Protein AF-A0A371CMR9-F1 (afdb_monomer)

Nearest PDB structures (foldseek):
  6o9n-assembly1_A  TM=7.367E-01  e=3.564E-02  Thermothelomyces thermophilus

pLDDT: mean 95.11, std 1.98, range [85.0, 98.19]

Radius of gyration: 18.16 Å; Cα contacts (8 Å, |Δi|>4): 134; chains: 1; bounding box: 49×27×51 Å

Solvent-accessible surface area (backbone atoms only — not comparable to full-atom values): 6565 Å² total; per-residue (Å²): 104,47,53,71,65,48,36,60,48,36,58,63,57,70,56,73,89,61,54,86,87,84,63,65,64,33,76,27,59,62,83,68,79,56,64,69,58,21,50,46,40,56,52,39,41,74,74,71,42,53,69,32,53,43,56,70,70,79,54,66,71,60,34,62,73,77,63,41,51,26,32,63,90,76,73,42,79,33,43,72,55,62,35,74,46,73,73,53,73,95,49,98,92,64,86,84,74,80,100,66,80,90,87,128

Structure (mmCIF, N/CA/C/O backbone):
data_AF-A0A371CMR9-F1
#
_entry.id   AF-A0A371CMR9-F1
#
loop_
_atom_site.group_PDB
_atom_site.id
_atom_site.type_symbol
_atom_site.label_atom_id
_atom_site.label_alt_id
_atom_site.label_comp_id
_atom_site.label_asym_id
_atom_site.label_entity_id
_atom_site.label_seq_id
_atom_site.pdbx_PDB_ins_code
_atom_site.Cartn_x
_atom_site.Cartn_y
_atom_site.Cartn_z
_atom_site.occupancy
_atom_site.B_iso_or_equiv
_atom_site.auth_seq_id
_atom_site.auth_comp_id
_atom_site.auth_asym_id
_atom_site.auth_atom_id
_atom_site.pdbx_PDB_model_num
ATOM 1 N N . PRO A 1 1 ? 7.175 2.385 9.269 1.00 85.00 1 PRO A N 1
ATOM 2 C CA . PRO A 1 1 ? 5.774 2.073 9.651 1.00 85.00 1 PRO A CA 1
ATOM 3 C C . PRO A 1 1 ? 5.110 3.367 10.141 1.00 85.00 1 PRO A C 1
ATOM 5 O O . PRO A 1 1 ? 5.861 4.276 10.497 1.00 85.00 1 PRO A O 1
ATOM 8 N N . PRO A 1 2 ? 3.772 3.493 10.136 1.00 93.31 2 PRO A N 1
ATOM 9 C CA . PRO A 1 2 ? 3.110 4.660 10.729 1.00 93.31 2 PRO A CA 1
ATOM 10 C C . PRO A 1 2 ? 3.468 4.800 12.217 1.00 93.31 2 PRO A C 1
ATOM 12 O O . PRO A 1 2 ? 3.737 3.797 12.886 1.00 93.31 2 PRO A O 1
ATOM 15 N N . SER A 1 3 ? 3.459 6.027 12.742 1.00 95.62 3 SER A N 1
ATOM 16 C CA . SER A 1 3 ? 3.607 6.265 14.185 1.00 95.62 3 SER A CA 1
ATOM 17 C C . SER A 1 3 ? 2.425 5.682 14.968 1.00 95.62 3 SER A C 1
ATOM 19 O O . SER A 1 3 ? 1.383 5.368 14.389 1.00 95.62 3 SER A O 1
ATOM 21 N N . SER A 1 4 ? 2.570 5.550 16.288 1.00 96.38 4 SER A N 1
ATOM 22 C CA . SER A 1 4 ? 1.474 5.147 17.181 1.00 96.38 4 SER A CA 1
ATOM 23 C C . SER A 1 4 ? 0.260 6.068 17.062 1.00 96.38 4 SER A C 1
ATOM 25 O O . SER A 1 4 ? -0.866 5.585 17.049 1.00 96.38 4 SER A O 1
ATOM 27 N N . ASP A 1 5 ? 0.486 7.372 16.908 1.00 96.75 5 ASP A N 1
ATOM 28 C CA . ASP A 1 5 ? -0.587 8.369 16.836 1.00 96.75 5 ASP A CA 1
ATOM 29 C C . ASP A 1 5 ? -1.411 8.195 15.558 1.00 96.75 5 ASP A C 1
ATOM 31 O O . ASP A 1 5 ? -2.636 8.210 15.600 1.00 96.75 5 ASP A O 1
ATOM 35 N N . ILE A 1 6 ? -0.750 7.931 14.426 1.00 96.25 6 ILE A N 1
ATOM 36 C CA . ILE A 1 6 ? -1.434 7.643 13.158 1.00 96.25 6 ILE A CA 1
ATOM 37 C C . ILE A 1 6 ? -2.175 6.304 13.216 1.00 96.25 6 ILE A C 1
ATOM 39 O O . ILE A 1 6 ? -3.267 6.186 12.662 1.00 96.25 6 ILE A O 1
ATOM 43 N N . GLN A 1 7 ? -1.608 5.299 13.892 1.00 95.69 7 GLN A N 1
ATOM 44 C CA . GLN A 1 7 ? -2.288 4.020 14.111 1.00 95.69 7 GLN A CA 1
ATOM 45 C C . GLN A 1 7 ? -3.566 4.192 14.936 1.00 95.69 7 GLN A C 1
ATOM 47 O O . GLN A 1 7 ? -4.595 3.627 14.568 1.00 95.69 7 GLN A O 1
ATOM 52 N N . ALA A 1 8 ? -3.512 5.002 15.996 1.00 95.69 8 ALA A N 1
ATOM 53 C CA . ALA A 1 8 ? -4.663 5.310 16.835 1.00 95.69 8 ALA A CA 1
ATOM 54 C C . ALA A 1 8 ? -5.724 6.133 16.083 1.00 95.69 8 ALA A C 1
ATOM 56 O O . ALA A 1 8 ? -6.885 5.739 16.069 1.00 95.69 8 ALA A O 1
ATOM 57 N N . GLU A 1 9 ? -5.329 7.216 15.403 1.00 95.8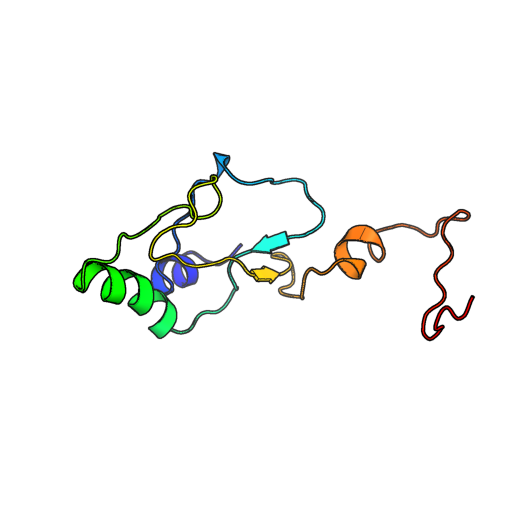1 9 GLU A N 1
ATOM 58 C CA . GLU A 1 9 ? -6.236 8.106 14.657 1.00 95.81 9 GLU A CA 1
ATOM 59 C C . GLU A 1 9 ? -7.000 7.369 13.550 1.00 95.81 9 GLU A C 1
ATOM 61 O O . GLU A 1 9 ? -8.186 7.601 13.342 1.00 95.81 9 GLU A O 1
ATOM 66 N N . ALA A 1 10 ? -6.341 6.455 12.832 1.00 94.56 10 ALA A N 1
ATOM 67 C CA . ALA A 1 10 ? -6.988 5.667 11.787 1.00 94.56 10 ALA A CA 1
ATOM 68 C C . ALA A 1 10 ? -7.690 4.403 12.311 1.00 94.56 10 ALA A C 1
ATOM 70 O O . ALA A 1 10 ? -8.334 3.722 11.519 1.00 94.56 10 ALA A O 1
ATOM 71 N N . GLY A 1 11 ? -7.556 4.050 13.594 1.00 93.94 11 GLY A N 1
ATOM 72 C CA . GLY A 1 11 ? -8.063 2.775 14.111 1.00 93.94 11 GLY A CA 1
ATOM 73 C C . GLY A 1 11 ? -7.467 1.568 13.375 1.00 93.94 11 GLY A C 1
ATOM 74 O O . GLY A 1 11 ? -8.187 0.638 13.018 1.00 93.94 11 GLY A O 1
ATOM 75 N N . ILE A 1 12 ? -6.163 1.606 13.082 1.00 94.44 12 ILE A N 1
ATOM 76 C CA . ILE A 1 12 ? -5.481 0.551 12.325 1.00 94.44 12 ILE A CA 1
ATOM 77 C C . ILE A 1 12 ? -5.444 -0.744 13.141 1.00 94.44 12 ILE A C 1
ATOM 79 O O . ILE A 1 12 ? -4.902 -0.786 14.244 1.00 94.44 12 ILE A O 1
ATOM 83 N N . GLN A 1 13 ? -5.953 -1.820 12.544 1.00 92.88 13 GLN A N 1
ATOM 84 C CA . GLN A 1 13 ? -5.859 -3.188 13.048 1.00 92.88 13 GLN A CA 1
ATOM 85 C C . GLN A 1 13 ? -5.191 -4.074 11.987 1.00 92.88 13 GLN A C 1
ATOM 87 O O . GLN A 1 13 ? -5.328 -3.829 10.785 1.00 92.88 13 GLN A O 1
ATOM 92 N N . PHE A 1 14 ? -4.372 -5.030 12.427 1.00 92.62 14 PHE A N 1
ATOM 93 C CA . PHE A 1 14 ? -3.745 -6.031 11.562 1.00 92.62 14 PHE A CA 1
ATOM 94 C C . PHE A 1 14 ? -3.225 -7.212 12.385 1.00 92.62 14 PHE A C 1
ATOM 96 O O . PHE A 1 14 ? -2.790 -7.047 13.526 1.00 92.62 14 PHE A O 1
ATOM 103 N N . VAL A 1 15 ? -3.153 -8.386 11.759 1.00 94.38 15 VAL A N 1
ATOM 104 C CA . VAL A 1 15 ? -2.463 -9.559 12.307 1.00 94.38 15 VAL A CA 1
ATOM 105 C C . VAL A 1 15 ? -1.122 -9.713 11.594 1.00 94.38 15 VAL A C 1
ATOM 107 O O . VAL A 1 15 ? -1.057 -9.965 10.398 1.00 94.38 15 VAL A O 1
ATOM 110 N N . ALA A 1 16 ? -0.009 -9.544 12.312 1.00 92.56 16 ALA A N 1
ATOM 111 C CA . ALA A 1 16 ? 1.320 -9.543 11.690 1.00 92.56 16 ALA A CA 1
ATOM 112 C C . ALA A 1 16 ? 1.691 -10.884 11.026 1.00 92.56 16 ALA A C 1
ATOM 114 O O . ALA A 1 16 ? 2.401 -10.895 10.022 1.00 92.56 16 ALA A O 1
ATOM 115 N N . SER A 1 17 ? 1.205 -12.010 11.560 1.00 94.50 17 SER A N 1
ATOM 116 C CA . SER A 1 17 ? 1.514 -13.354 11.053 1.00 94.50 17 SER A CA 1
ATOM 117 C C . SER A 1 17 ? 0.860 -13.681 9.708 1.00 94.50 17 SER A C 1
ATOM 119 O O . SER A 1 17 ? 1.309 -14.614 9.047 1.00 94.50 17 SER A O 1
ATOM 121 N N . SER A 1 18 ? -0.150 -12.923 9.268 1.00 94.31 18 SER A N 1
ATOM 122 C CA . SER A 1 18 ? -0.764 -13.088 7.943 1.00 94.31 18 SER A CA 1
ATOM 123 C C . SER A 1 18 ? -0.011 -12.348 6.831 1.00 94.31 18 SER A C 1
ATOM 125 O O . SER A 1 18 ? -0.384 -12.430 5.661 1.00 94.31 18 SER A O 1
ATOM 127 N N . ARG A 1 19 ? 1.052 -11.600 7.166 1.00 93.12 19 ARG A N 1
ATOM 128 C CA . ARG A 1 19 ? 1.732 -10.685 6.241 1.00 93.12 19 ARG A CA 1
ATOM 129 C C . ARG A 1 19 ? 3.105 -11.190 5.827 1.00 93.12 19 ARG A C 1
ATOM 131 O O . ARG A 1 19 ? 3.901 -11.654 6.639 1.00 93.12 19 ARG A O 1
ATOM 138 N N . GLY A 1 20 ? 3.424 -11.005 4.548 1.00 94.75 20 GLY A N 1
ATOM 139 C CA . GLY A 1 20 ? 4.793 -11.139 4.061 1.00 94.75 20 GLY A CA 1
ATOM 140 C C . GLY A 1 20 ? 5.662 -9.971 4.534 1.00 94.75 20 GLY A C 1
ATOM 141 O O . GLY A 1 20 ? 5.249 -8.817 4.450 1.00 94.75 20 GLY A O 1
ATOM 142 N N . THR A 1 21 ? 6.879 -10.259 4.994 1.00 94.44 21 THR A N 1
ATOM 143 C CA . THR A 1 21 ? 7.802 -9.251 5.556 1.00 94.44 21 THR A CA 1
ATOM 144 C C . THR A 1 21 ? 9.039 -8.986 4.698 1.00 94.44 21 THR A C 1
ATOM 146 O O . THR A 1 21 ? 9.739 -8.005 4.927 1.00 94.44 21 THR A O 1
ATOM 149 N N . ASN A 1 22 ? 9.286 -9.820 3.682 1.00 94.94 22 ASN A N 1
ATOM 150 C CA . ASN A 1 22 ? 10.526 -9.810 2.892 1.00 94.94 22 ASN A CA 1
ATOM 151 C C . ASN A 1 22 ? 10.306 -9.519 1.395 1.00 94.94 22 ASN A C 1
ATOM 153 O O . ASN A 1 22 ? 11.225 -9.659 0.591 1.00 94.94 22 ASN A O 1
ATOM 157 N N . GLY A 1 23 ? 9.080 -9.165 0.999 1.00 95.38 23 GLY A N 1
ATOM 158 C CA . GLY A 1 23 ? 8.755 -8.834 -0.388 1.00 95.38 23 GLY A CA 1
ATOM 159 C C . GLY A 1 23 ? 9.276 -7.446 -0.796 1.00 95.38 23 GLY A C 1
ATOM 160 O O . GLY A 1 23 ? 9.347 -6.552 0.047 1.00 95.38 23 GLY A O 1
ATOM 161 N N . PRO A 1 24 ? 9.598 -7.223 -2.084 1.00 96.19 24 PRO A N 1
ATOM 162 C CA . PRO A 1 24 ? 10.128 -5.940 -2.558 1.00 96.19 24 PRO A CA 1
ATOM 163 C C . PRO A 1 24 ? 9.047 -4.861 -2.758 1.00 96.19 24 PRO A C 1
ATOM 165 O O . PRO A 1 24 ? 9.365 -3.681 -2.895 1.00 96.19 24 PRO A O 1
ATOM 168 N N . VAL A 1 25 ? 7.765 -5.248 -2.789 1.00 97.12 25 VAL A N 1
ATOM 169 C CA . VAL A 1 25 ? 6.634 -4.311 -2.772 1.00 97.12 25 VAL A CA 1
ATOM 170 C C . VAL A 1 25 ? 6.168 -4.142 -1.334 1.00 97.12 25 VAL A C 1
ATOM 172 O O . VAL A 1 25 ? 5.823 -5.114 -0.666 1.00 97.12 25 VAL A O 1
ATOM 175 N N . HIS A 1 26 ? 6.124 -2.897 -0.874 1.00 96.44 26 HIS A N 1
ATOM 176 C CA . HIS A 1 26 ? 5.708 -2.565 0.480 1.00 96.44 26 HIS A CA 1
ATOM 177 C C . HIS A 1 26 ? 4.212 -2.261 0.520 1.00 96.44 26 HIS A C 1
ATOM 179 O O . HIS A 1 26 ? 3.765 -1.269 -0.055 1.00 96.44 26 HIS A O 1
ATOM 185 N N . ALA A 1 27 ? 3.455 -3.095 1.230 1.00 95.94 27 ALA A N 1
ATOM 186 C CA . ALA A 1 27 ? 2.092 -2.796 1.647 1.00 95.94 27 ALA A CA 1
ATOM 187 C C . ALA A 1 27 ? 2.144 -2.143 3.036 1.00 95.94 27 ALA A C 1
ATOM 189 O O . ALA A 1 27 ? 2.417 -2.810 4.031 1.00 95.94 27 ALA A O 1
ATOM 190 N N . THR A 1 28 ? 1.920 -0.832 3.096 1.00 95.88 28 THR A N 1
ATOM 191 C CA . THR A 1 28 ? 2.062 -0.042 4.324 1.00 95.88 28 THR A CA 1
ATOM 192 C C . THR A 1 28 ? 0.848 0.860 4.512 1.00 95.88 28 THR A C 1
ATOM 194 O O . THR A 1 28 ? 0.310 1.421 3.558 1.00 95.88 28 THR A O 1
ATOM 197 N N . TYR A 1 29 ? 0.433 1.051 5.757 1.00 95.50 29 TYR A N 1
ATOM 198 C CA . TYR A 1 29 ? -0.431 2.167 6.132 1.00 95.50 29 TYR A CA 1
ATOM 199 C C . TYR A 1 29 ? 0.287 3.519 5.934 1.00 95.50 29 TYR A C 1
ATOM 201 O O . TYR A 1 29 ? 1.513 3.590 6.072 1.00 95.50 29 TYR A O 1
ATOM 209 N N . PRO A 1 30 ? -0.435 4.597 5.591 1.00 94.81 30 PRO A N 1
ATOM 210 C CA . PRO A 1 30 ? 0.181 5.890 5.316 1.00 94.81 30 PRO A CA 1
ATOM 211 C C . PRO A 1 30 ? 0.769 6.525 6.586 1.00 94.81 30 PRO A C 1
ATOM 213 O O . PRO A 1 30 ? 0.294 6.288 7.691 1.00 94.81 30 PRO A O 1
ATOM 216 N N . GLY A 1 31 ? 1.795 7.366 6.428 1.00 94.94 31 GLY A N 1
ATOM 217 C CA . GLY A 1 31 ? 2.401 8.132 7.530 1.00 94.94 31 GLY A CA 1
ATOM 218 C C . GLY A 1 31 ? 1.587 9.354 7.967 1.00 94.94 31 GLY A C 1
ATOM 219 O O . GLY A 1 31 ? 1.981 10.058 8.887 1.00 94.94 31 GLY A O 1
ATOM 220 N N . PHE A 1 32 ? 0.467 9.606 7.293 1.00 94.62 32 PHE A N 1
ATOM 221 C CA . PHE A 1 32 ? -0.508 10.646 7.584 1.00 94.62 32 PHE A CA 1
ATOM 222 C C . PHE A 1 32 ? -1.902 10.081 7.306 1.00 94.62 32 PHE A C 1
ATOM 224 O O . PHE A 1 32 ? -2.089 9.354 6.330 1.00 94.62 32 PHE A O 1
ATOM 231 N N . THR A 1 33 ? -2.878 10.436 8.134 1.00 94.88 33 THR A N 1
ATOM 232 C CA . THR A 1 33 ? -4.276 10.047 7.952 1.00 94.88 33 THR A CA 1
ATOM 233 C C . THR A 1 33 ? -5.189 11.214 8.297 1.00 94.88 33 THR A C 1
ATOM 235 O O . THR A 1 33 ? -4.814 12.102 9.060 1.00 94.88 33 THR A O 1
ATOM 238 N N . LEU A 1 34 ? -6.391 11.210 7.728 1.00 94.62 34 LEU A N 1
ATOM 239 C CA . LEU A 1 34 ? -7.452 12.126 8.129 1.00 94.62 34 LEU A CA 1
ATOM 240 C C . LEU A 1 34 ? -8.314 11.443 9.203 1.00 94.62 34 LEU A C 1
ATOM 242 O O . LEU A 1 34 ? -8.625 10.265 9.025 1.00 94.62 34 LEU A O 1
ATOM 246 N N . PRO A 1 35 ? -8.789 12.162 10.239 1.00 93.31 35 PRO A N 1
ATOM 247 C CA . PRO A 1 35 ? -9.634 11.589 11.298 1.00 93.31 35 PRO A CA 1
ATOM 248 C C . PRO A 1 35 ? -10.867 10.829 10.795 1.00 93.31 35 PRO A C 1
ATOM 250 O O . PRO A 1 35 ? -11.289 9.820 11.355 1.00 93.31 35 PRO A O 1
ATOM 253 N N . VAL A 1 36 ? -11.430 11.270 9.664 1.00 94.75 36 VAL A N 1
ATOM 254 C CA . VAL A 1 36 ? -12.581 10.609 9.031 1.00 94.75 36 VAL A CA 1
ATOM 255 C C . VAL A 1 36 ? -12.303 9.147 8.654 1.00 94.75 36 VAL A C 1
ATOM 257 O O . VAL A 1 36 ? -13.234 8.349 8.606 1.00 94.75 36 VAL A O 1
ATOM 260 N N . VAL A 1 37 ? -11.037 8.781 8.423 1.00 93.19 37 VAL A N 1
ATOM 261 C CA . VAL A 1 37 ? -10.635 7.402 8.119 1.00 93.19 37 VAL A CA 1
ATOM 262 C C . VAL A 1 37 ? -10.864 6.496 9.329 1.00 93.19 37 VAL A C 1
ATOM 264 O O . VAL A 1 37 ? -11.467 5.440 9.167 1.00 93.19 37 VAL A O 1
ATOM 267 N N . GLY A 1 38 ? -10.468 6.916 10.536 1.00 91.38 38 GLY A N 1
ATOM 268 C CA . GLY A 1 38 ? -10.709 6.137 11.758 1.00 91.38 38 GLY A CA 1
ATOM 269 C C . GLY A 1 38 ? -12.187 6.020 12.115 1.00 91.38 38 GLY A C 1
ATOM 270 O O . GLY A 1 38 ? -12.649 4.964 12.549 1.00 91.38 38 GLY A O 1
ATOM 271 N N . ASN A 1 39 ? -12.967 7.065 11.825 1.00 94.88 39 ASN A N 1
ATOM 272 C CA . ASN A 1 39 ? -14.412 7.055 12.054 1.00 94.88 39 ASN A CA 1
ATOM 273 C C . ASN A 1 39 ? -15.154 6.024 11.187 1.00 94.88 39 ASN A C 1
ATOM 275 O O . ASN A 1 39 ? -16.268 5.625 11.538 1.00 94.88 39 ASN A O 1
ATOM 279 N N . TRP A 1 40 ? -14.574 5.591 10.062 1.00 93.75 40 TRP A N 1
ATOM 280 C CA . TRP A 1 40 ? -15.233 4.699 9.107 1.00 93.75 40 TRP A CA 1
ATOM 281 C C . TRP A 1 40 ? -15.558 3.334 9.718 1.00 93.75 40 TRP A C 1
ATOM 283 O O . TRP A 1 40 ? -16.706 2.889 9.674 1.00 93.75 40 TRP A O 1
ATOM 293 N N . THR A 1 41 ? -14.571 2.702 10.356 1.00 92.69 41 THR A N 1
ATOM 294 C CA . THR A 1 41 ? -14.708 1.368 10.953 1.00 92.69 41 THR A CA 1
ATOM 295 C C . THR A 1 41 ? -15.753 1.359 12.071 1.00 92.69 41 THR A C 1
ATOM 297 O O . THR A 1 41 ? -16.626 0.492 12.101 1.00 92.69 41 THR A O 1
ATOM 300 N N . GLN A 1 42 ? -15.731 2.373 12.946 1.00 92.69 42 GLN A N 1
ATOM 301 C CA . GLN A 1 42 ? -16.713 2.518 14.025 1.00 92.69 42 GLN A CA 1
ATOM 302 C C . GLN A 1 42 ? -18.127 2.793 13.493 1.00 92.69 42 GLN A C 1
ATOM 304 O O . GLN A 1 42 ? -19.100 2.221 13.990 1.00 92.69 42 GLN A O 1
ATOM 309 N N . THR A 1 43 ? -18.256 3.662 12.486 1.00 96.38 43 THR A N 1
ATOM 310 C CA . THR A 1 43 ? -19.555 4.011 11.889 1.00 96.38 43 THR A CA 1
ATOM 311 C C . THR A 1 43 ? -20.207 2.784 11.260 1.00 96.38 43 THR A C 1
ATOM 313 O O . THR A 1 43 ? -21.377 2.510 11.520 1.00 96.38 43 THR A O 1
ATOM 316 N N . LEU A 1 44 ? -19.440 2.009 10.490 1.00 96.25 44 LEU A N 1
ATOM 317 C CA . LEU A 1 44 ? -19.909 0.771 9.873 1.00 96.25 44 LEU A CA 1
ATOM 318 C C . LEU A 1 44 ? -20.298 -0.286 10.917 1.00 96.25 44 LEU A C 1
ATOM 320 O O . LEU A 1 44 ? -21.379 -0.871 10.818 1.00 96.25 44 LEU A O 1
ATOM 324 N N . GLY A 1 45 ? -19.487 -0.460 11.964 1.00 95.75 45 GLY A N 1
ATOM 325 C CA . GLY A 1 45 ? -19.829 -1.326 13.095 1.00 95.75 45 GLY A CA 1
ATOM 326 C C . GLY A 1 45 ? -21.142 -0.929 13.779 1.00 95.75 45 GLY A C 1
ATOM 327 O O . GLY A 1 45 ? -21.967 -1.785 14.093 1.00 95.75 45 GLY A O 1
ATOM 328 N N . SER A 1 46 ? -21.387 0.375 13.935 1.00 97.56 46 SER A N 1
ATOM 329 C CA . SER A 1 46 ? -22.595 0.905 14.590 1.00 97.56 46 SER A CA 1
ATOM 330 C C . SER A 1 46 ? -23.888 0.629 13.814 1.00 97.56 46 SER A C 1
ATOM 332 O O . SER A 1 46 ? -24.964 0.628 14.407 1.00 97.56 46 SER A O 1
ATOM 334 N N . ILE A 1 47 ? -23.796 0.374 12.504 1.00 97.94 47 ILE A N 1
ATOM 335 C CA . ILE A 1 47 ? -24.939 0.008 11.651 1.00 97.94 47 ILE A CA 1
ATOM 336 C C . ILE A 1 47 ? -24.991 -1.496 11.330 1.00 97.94 47 ILE A C 1
ATOM 338 O O . ILE A 1 47 ? -25.746 -1.912 10.455 1.00 97.94 47 ILE A O 1
ATOM 342 N N . GLY A 1 48 ? -24.206 -2.318 12.036 1.00 97.56 48 GLY A N 1
ATOM 343 C CA . GLY A 1 48 ? -24.248 -3.780 11.937 1.00 97.56 48 GLY A CA 1
ATOM 344 C C . GLY A 1 48 ? -23.349 -4.398 10.862 1.00 97.56 48 GLY A C 1
ATOM 345 O O . GLY A 1 48 ? -23.454 -5.597 10.609 1.00 97.56 48 GLY A O 1
ATOM 346 N N . VAL A 1 49 ? -22.454 -3.628 10.235 1.00 97.44 49 VAL A N 1
ATOM 347 C CA . VAL A 1 49 ? -21.417 -4.196 9.360 1.00 97.44 49 VAL A CA 1
ATOM 348 C C . VAL A 1 49 ? -20.304 -4.776 10.231 1.00 97.44 49 VAL A C 1
ATOM 350 O O . VAL A 1 49 ? -19.785 -4.095 11.113 1.00 97.44 49 VAL A O 1
ATOM 353 N N . ALA A 1 50 ? -19.927 -6.033 9.989 1.00 96.19 50 ALA A N 1
ATOM 354 C CA . ALA A 1 50 ? -18.839 -6.678 10.720 1.00 96.19 50 ALA A CA 1
ATOM 355 C C . ALA A 1 50 ? -17.535 -5.880 10.573 1.00 96.19 50 ALA A C 1
ATOM 357 O O . ALA A 1 50 ? -17.203 -5.444 9.473 1.00 96.19 50 ALA A O 1
ATOM 358 N N . VAL A 1 51 ? -16.794 -5.703 11.665 1.00 95.19 51 VAL A N 1
ATOM 359 C CA . VAL A 1 51 ? -15.447 -5.119 11.648 1.00 95.19 51 VAL A CA 1
ATOM 360 C C . VAL A 1 51 ? -14.438 -6.251 11.492 1.00 95.19 51 VAL A C 1
ATOM 362 O O . VAL A 1 51 ? -14.544 -7.260 12.185 1.00 95.19 51 VAL A O 1
ATOM 365 N N . ASN A 1 52 ? -13.489 -6.080 10.579 1.00 95.31 52 ASN A N 1
ATOM 366 C CA . ASN A 1 52 ? -12.464 -7.062 10.260 1.00 95.31 52 ASN A CA 1
ATOM 367 C C . ASN A 1 52 ? -11.090 -6.489 10.620 1.00 95.31 52 ASN A C 1
ATOM 369 O O . ASN A 1 52 ? -10.667 -5.462 10.085 1.00 95.31 52 ASN A O 1
ATOM 373 N N . ASP A 1 53 ? -10.410 -7.150 11.550 1.00 92.56 53 ASP A N 1
ATOM 374 C CA . ASP A 1 53 ? -9.094 -6.757 12.045 1.00 92.56 53 ASP A CA 1
ATOM 375 C C . ASP A 1 53 ? -7.953 -7.199 11.117 1.00 92.56 53 ASP A C 1
ATOM 377 O O . ASP A 1 53 ? -6.825 -6.727 11.268 1.00 92.56 53 ASP A O 1
ATOM 381 N N . ASP A 1 54 ? -8.228 -8.060 10.134 1.00 93.38 54 ASP A N 1
ATOM 382 C CA . ASP A 1 54 ? -7.257 -8.499 9.146 1.00 93.38 54 ASP A CA 1
ATOM 383 C C . ASP A 1 54 ? -7.873 -8.994 7.828 1.00 93.38 54 ASP A C 1
ATOM 385 O O . ASP A 1 54 ? -7.874 -10.184 7.517 1.00 93.38 54 ASP A O 1
ATOM 389 N N . ALA A 1 55 ? -8.259 -8.054 6.963 1.00 94.06 55 ALA A N 1
ATOM 390 C CA . ALA A 1 55 ? -8.817 -8.349 5.638 1.00 94.06 55 ALA A CA 1
ATOM 391 C C . ALA A 1 55 ? -7.858 -9.053 4.644 1.00 94.06 55 ALA A C 1
ATOM 393 O O . ALA A 1 55 ? -8.173 -9.205 3.464 1.00 94.06 55 ALA A O 1
ATOM 394 N N . TYR A 1 56 ? -6.653 -9.427 5.083 1.00 93.75 56 TYR A N 1
ATOM 395 C CA . TYR A 1 56 ? -5.593 -9.996 4.251 1.00 93.75 56 TYR A CA 1
ATOM 396 C C . TYR A 1 56 ? -5.220 -11.433 4.647 1.00 93.75 56 TYR A C 1
ATOM 398 O O . TYR A 1 56 ? -4.358 -12.025 3.999 1.00 93.75 56 TYR A O 1
ATOM 406 N N . ASN A 1 57 ? -5.875 -12.021 5.655 1.00 94.50 57 ASN A N 1
ATOM 407 C CA . ASN A 1 57 ? -5.711 -13.435 6.026 1.00 94.50 57 ASN A CA 1
ATOM 408 C C . ASN A 1 57 ? -6.498 -14.414 5.130 1.00 94.50 57 ASN A C 1
ATOM 410 O O . ASN A 1 57 ? -6.471 -15.620 5.373 1.00 94.50 57 ASN A O 1
ATOM 414 N N . GLY A 1 58 ? -7.194 -13.911 4.108 1.00 93.75 58 GLY A N 1
ATOM 415 C CA . GLY A 1 58 ? -8.076 -14.690 3.236 1.00 93.75 58 GLY A CA 1
ATOM 416 C C . GLY A 1 58 ? -9.568 -14.450 3.483 1.00 93.75 58 GLY A C 1
ATOM 417 O O . GLY A 1 58 ? -10.361 -14.759 2.597 1.00 93.75 58 GLY A O 1
ATOM 418 N N . ASP A 1 59 ? -9.949 -13.846 4.613 1.00 93.88 59 ASP A N 1
ATOM 419 C CA . ASP A 1 59 ? -11.288 -13.299 4.838 1.00 93.88 59 ASP A CA 1
ATOM 420 C C . ASP A 1 59 ? -11.291 -11.795 4.555 1.00 93.88 59 ASP A C 1
ATOM 422 O O . ASP A 1 59 ? -10.738 -10.997 5.306 1.00 93.88 59 ASP A O 1
ATOM 426 N N . THR A 1 60 ? -11.908 -11.401 3.445 1.00 93.44 60 THR A N 1
ATOM 427 C CA . THR A 1 60 ? -11.906 -10.014 2.965 1.00 93.44 60 THR A CA 1
ATOM 428 C C . THR A 1 60 ? -13.179 -9.243 3.326 1.00 93.44 60 THR A C 1
ATOM 430 O O . THR A 1 60 ? -13.362 -8.123 2.848 1.00 93.44 60 THR A O 1
ATOM 433 N N . TYR A 1 61 ? -14.114 -9.844 4.070 1.00 95.00 61 TYR A N 1
ATOM 434 C CA . TYR A 1 61 ? -15.420 -9.243 4.345 1.00 95.00 61 TYR A CA 1
ATOM 435 C C . TYR A 1 61 ? -15.381 -8.307 5.561 1.00 95.00 61 TYR A C 1
ATOM 437 O O . TYR A 1 61 ? -14.686 -8.576 6.534 1.00 95.00 61 TYR A O 1
ATOM 445 N N . GLY A 1 62 ? -16.171 -7.229 5.531 1.00 95.44 62 GLY A N 1
ATOM 446 C CA . GLY A 1 62 ? -16.346 -6.306 6.657 1.00 95.44 62 GLY A CA 1
ATOM 447 C C . GLY A 1 62 ? -15.661 -4.947 6.490 1.00 95.44 62 GLY A C 1
ATOM 448 O O . GLY A 1 62 ? -15.139 -4.604 5.430 1.00 95.44 62 GLY A O 1
ATOM 449 N N . ALA A 1 63 ? -15.714 -4.144 7.549 1.00 96.12 63 ALA A N 1
ATOM 450 C CA . ALA A 1 63 ? -15.087 -2.835 7.655 1.00 96.12 63 ALA A CA 1
ATOM 451 C C . ALA A 1 63 ? -13.644 -2.973 8.154 1.00 96.12 63 ALA A C 1
ATOM 453 O O . ALA A 1 63 ? -13.415 -3.562 9.207 1.00 96.12 63 ALA A O 1
ATOM 454 N N . PHE A 1 64 ? -12.688 -2.404 7.423 1.00 95.31 64 PHE A N 1
ATOM 455 C CA . PHE A 1 64 ? -11.266 -2.435 7.764 1.00 95.31 64 PHE A CA 1
ATOM 456 C C . PHE A 1 64 ? -10.535 -1.232 7.162 1.00 95.31 64 PHE A C 1
ATOM 458 O O . PHE A 1 64 ? -11.039 -0.562 6.255 1.00 95.31 64 PHE A O 1
ATOM 465 N N . ILE A 1 65 ? -9.311 -0.990 7.632 1.00 94.94 65 ILE A N 1
ATOM 466 C CA . ILE A 1 65 ? -8.395 -0.022 7.026 1.00 94.94 65 ILE A CA 1
ATOM 467 C C . ILE A 1 65 ? -7.462 -0.761 6.071 1.00 94.94 65 ILE A C 1
ATOM 469 O O . ILE A 1 65 ? -6.756 -1.688 6.462 1.00 94.94 65 ILE A O 1
ATOM 473 N N . ALA A 1 66 ? -7.447 -0.353 4.805 1.00 94.12 66 ALA A N 1
ATOM 474 C CA . ALA A 1 66 ? -6.579 -0.951 3.800 1.00 94.12 66 ALA A CA 1
ATOM 475 C C . ALA A 1 66 ? -5.177 -0.320 3.814 1.00 94.12 66 ALA A C 1
ATOM 477 O O . ALA A 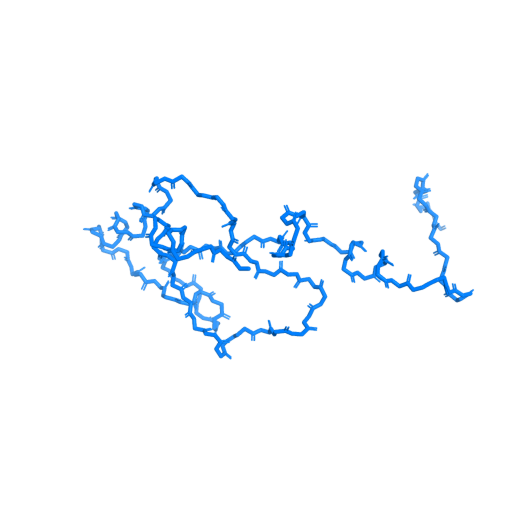1 66 ? -5.007 0.89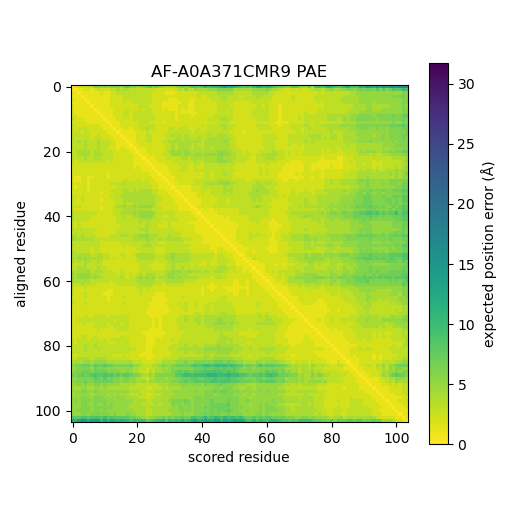2 3.962 1.00 94.12 66 ALA A O 1
ATOM 478 N N . THR A 1 67 ? -4.154 -1.138 3.578 1.00 95.12 67 THR A N 1
ATOM 479 C CA . THR A 1 67 ? -2.802 -0.654 3.279 1.00 95.12 67 THR A CA 1
ATOM 480 C C . THR A 1 67 ? -2.734 -0.034 1.884 1.00 95.12 67 THR A C 1
ATOM 482 O O . THR A 1 67 ? -3.480 -0.417 0.984 1.00 95.1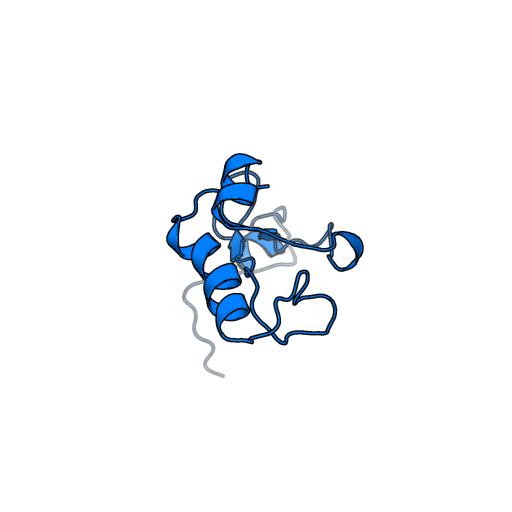2 67 THR A O 1
ATOM 485 N N . SER A 1 68 ? -1.760 0.843 1.669 1.00 95.94 68 SER A N 1
ATOM 486 C CA . SER A 1 68 ? -1.374 1.358 0.354 1.00 95.94 68 SER A CA 1
ATOM 487 C C . SER A 1 68 ? 0.011 0.850 -0.052 1.00 95.94 68 SER A C 1
ATOM 489 O O . SER A 1 68 ? 0.815 0.452 0.791 1.00 95.94 68 SER A O 1
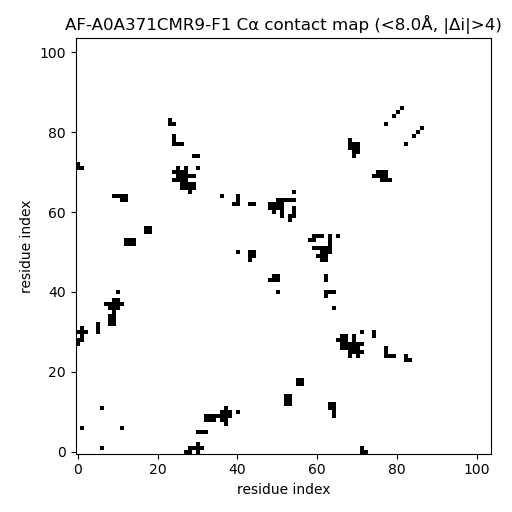ATOM 491 N N . SER A 1 69 ? 0.335 0.909 -1.344 1.00 97.19 69 SER A N 1
ATOM 492 C CA . SER A 1 69 ? 1.679 0.567 -1.822 1.00 97.19 69 SER A CA 1
ATOM 493 C C . SER A 1 69 ? 2.653 1.730 -1.585 1.00 97.19 69 SER A C 1
ATOM 495 O O . SER A 1 69 ? 2.886 2.562 -2.467 1.00 97.19 69 SER A O 1
ATOM 497 N N . ILE A 1 70 ? 3.191 1.825 -0.368 1.00 97.38 70 ILE A N 1
ATOM 498 C CA . ILE A 1 70 ? 4.031 2.933 0.114 1.00 97.38 70 ILE A CA 1
ATOM 499 C C . ILE A 1 70 ? 5.287 2.362 0.768 1.00 97.38 70 ILE A C 1
ATOM 501 O O . ILE A 1 70 ? 5.197 1.474 1.615 1.00 97.38 70 ILE A O 1
ATOM 505 N N . ASN A 1 71 ? 6.456 2.890 0.406 1.00 95.75 71 ASN A N 1
ATOM 506 C CA . ASN A 1 71 ? 7.709 2.556 1.067 1.00 95.75 71 ASN A CA 1
ATOM 507 C C . ASN A 1 71 ? 7.761 3.221 2.460 1.00 95.75 71 ASN A C 1
ATOM 509 O O . ASN A 1 71 ? 7.775 4.452 2.546 1.00 95.75 71 ASN A O 1
ATOM 513 N N . PRO A 1 72 ? 7.811 2.441 3.554 1.00 94.56 72 PRO A N 1
ATOM 514 C CA . PRO A 1 72 ? 7.746 2.978 4.908 1.00 94.56 72 PRO A CA 1
ATOM 515 C C . PRO A 1 72 ? 9.005 3.729 5.355 1.00 94.56 72 PRO A C 1
ATOM 517 O O . PRO A 1 72 ? 8.959 4.348 6.415 1.00 94.56 72 PRO A O 1
ATOM 520 N N . SER A 1 73 ? 10.127 3.637 4.630 1.00 93.94 73 SER A N 1
ATOM 521 C CA . SER A 1 73 ? 11.373 4.317 5.013 1.00 93.94 73 SER A CA 1
ATOM 522 C C . SER A 1 73 ? 11.449 5.758 4.510 1.00 93.94 73 SER A C 1
ATOM 524 O O . SER A 1 73 ? 12.151 6.571 5.104 1.00 93.94 73 SER A O 1
ATOM 526 N N . ASN A 1 74 ? 10.734 6.082 3.428 1.00 94.19 74 ASN A N 1
ATOM 527 C CA . ASN A 1 74 ? 10.825 7.387 2.768 1.00 94.19 74 ASN A CA 1
ATOM 528 C C . ASN A 1 74 ? 9.484 7.941 2.253 1.00 94.19 74 ASN A C 1
ATOM 530 O O . ASN A 1 74 ? 9.474 8.978 1.596 1.00 94.19 74 ASN A O 1
ATOM 534 N N . TRP A 1 75 ? 8.369 7.253 2.513 1.00 95.56 75 TRP A N 1
ATOM 535 C CA . TRP A 1 75 ? 7.008 7.656 2.135 1.00 95.56 75 TRP A CA 1
ATOM 536 C C . TRP A 1 75 ? 6.774 7.857 0.630 1.00 95.56 75 TRP A C 1
ATOM 538 O O . TRP A 1 75 ? 5.807 8.497 0.220 1.00 95.56 75 TRP A O 1
ATOM 548 N N . THR A 1 76 ? 7.620 7.265 -0.215 1.00 96.31 76 THR A N 1
ATOM 549 C CA . THR A 1 76 ? 7.407 7.233 -1.668 1.00 96.31 76 THR A CA 1
ATOM 550 C C . THR A 1 76 ? 6.472 6.093 -2.064 1.00 96.31 76 THR A C 1
ATOM 552 O O . THR A 1 76 ? 6.300 5.111 -1.338 1.00 96.31 76 THR A O 1
ATOM 555 N N . ARG A 1 77 ? 5.863 6.195 -3.249 1.00 97.38 77 ARG A N 1
ATOM 556 C CA . ARG A 1 77 ? 5.080 5.097 -3.827 1.00 97.38 77 ARG A CA 1
ATOM 557 C C . ARG A 1 77 ? 5.973 3.863 -4.000 1.00 97.38 77 ARG A C 1
ATOM 559 O O . ARG A 1 77 ? 6.997 3.940 -4.669 1.00 97.38 77 ARG A O 1
ATOM 566 N N . SER A 1 78 ? 5.536 2.721 -3.477 1.00 97.69 78 SER A N 1
ATOM 567 C CA . SER A 1 78 ? 6.118 1.412 -3.780 1.00 97.69 78 SER A CA 1
ATOM 568 C C . SER A 1 78 ? 5.371 0.809 -4.971 1.00 97.69 78 SER A C 1
ATOM 570 O O . SER A 1 78 ? 4.197 0.470 -4.869 1.00 97.69 78 SER A O 1
ATOM 572 N N . TYR A 1 79 ? 6.008 0.732 -6.137 1.00 97.31 79 TYR A N 1
ATOM 573 C CA . TYR A 1 79 ? 5.410 0.198 -7.366 1.00 97.31 79 TYR A CA 1
ATOM 574 C C . TYR A 1 79 ? 6.389 -0.743 -8.075 1.00 97.31 79 TYR A C 1
ATOM 576 O O . TYR A 1 79 ? 7.554 -0.837 -7.692 1.00 97.31 79 TYR A O 1
AT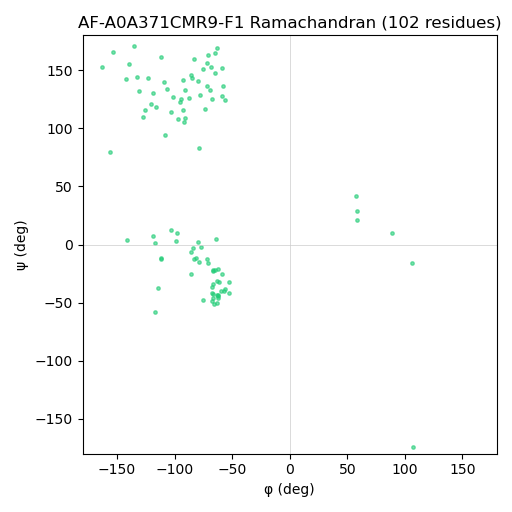OM 584 N N . ALA A 1 80 ? 5.928 -1.462 -9.104 1.00 97.12 80 ALA A N 1
ATOM 585 C CA . ALA A 1 80 ? 6.690 -2.559 -9.708 1.00 97.12 80 ALA A CA 1
ATOM 586 C C . ALA A 1 80 ? 8.122 -2.165 -10.121 1.00 97.12 80 ALA A C 1
ATOM 588 O O . ALA A 1 80 ? 9.064 -2.901 -9.845 1.00 97.12 80 ALA A O 1
ATOM 589 N N . ARG A 1 81 ? 8.316 -0.980 -10.710 1.00 96.19 81 ARG A N 1
ATOM 590 C CA . ARG A 1 81 ? 9.655 -0.511 -11.087 1.00 96.19 81 ARG A CA 1
ATOM 591 C C . ARG A 1 81 ? 10.545 -0.257 -9.867 1.00 96.19 81 ARG A C 1
ATOM 593 O O . ARG A 1 81 ? 11.643 -0.800 -9.817 1.00 96.19 81 ARG A O 1
ATOM 600 N N . SER A 1 82 ? 10.085 0.510 -8.877 1.00 95.56 82 SER A N 1
ATOM 601 C CA . SER A 1 82 ? 10.901 0.794 -7.687 1.00 95.56 82 SER A CA 1
ATOM 602 C C . SER A 1 82 ? 11.248 -0.475 -6.906 1.00 95.56 82 SER A C 1
ATOM 604 O O . SER A 1 82 ? 12.310 -0.562 -6.303 1.00 95.56 82 SER A O 1
ATOM 606 N N . ALA A 1 83 ? 10.346 -1.461 -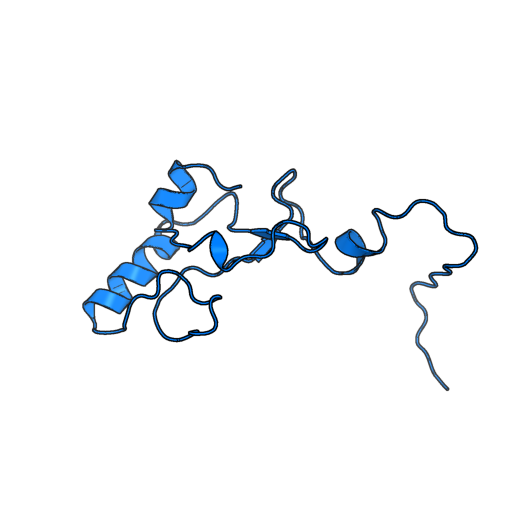6.923 1.00 96.19 83 ALA A N 1
ATOM 607 C CA . ALA A 1 83 ? 10.510 -2.732 -6.230 1.00 96.19 83 ALA A CA 1
ATOM 608 C C . ALA A 1 83 ? 11.500 -3.675 -6.938 1.00 96.19 83 ALA A C 1
ATOM 610 O O . ALA A 1 83 ? 12.378 -4.245 -6.293 1.00 96.19 83 ALA A O 1
ATOM 611 N N . TYR A 1 84 ? 11.365 -3.843 -8.257 1.00 96.56 84 TYR A N 1
ATOM 612 C CA . TYR A 1 84 ? 12.050 -4.907 -9.003 1.00 96.56 84 TYR A CA 1
ATOM 613 C C . TYR A 1 84 ? 13.139 -4.422 -9.963 1.00 96.56 84 TYR A C 1
ATOM 615 O O . TYR A 1 84 ? 13.891 -5.251 -10.466 1.00 96.56 84 TYR A O 1
ATOM 623 N N . ILE A 1 85 ? 13.216 -3.120 -10.248 1.00 96.19 85 ILE A N 1
ATOM 624 C CA . ILE A 1 85 ? 14.162 -2.548 -11.214 1.00 96.19 85 ILE A CA 1
ATOM 625 C C . ILE A 1 85 ? 15.139 -1.598 -10.528 1.00 96.19 85 ILE A C 1
ATOM 627 O O . ILE A 1 85 ? 16.340 -1.833 -10.592 1.00 96.19 85 ILE A O 1
ATOM 631 N N . ASP A 1 86 ? 14.648 -0.548 -9.863 1.00 93.81 86 ASP A N 1
ATOM 632 C CA . ASP A 1 86 ? 15.508 0.554 -9.393 1.00 93.81 86 ASP A CA 1
ATOM 633 C C . ASP A 1 86 ? 16.504 0.116 -8.295 1.00 93.81 86 ASP A C 1
ATOM 635 O O . ASP A 1 86 ? 17.539 0.750 -8.107 1.00 93.81 86 ASP A O 1
ATOM 639 N N . SER A 1 87 ? 16.209 -0.976 -7.581 1.00 88.69 87 SER A N 1
ATOM 640 C CA . SER A 1 87 ? 17.071 -1.565 -6.547 1.00 88.69 87 SER A CA 1
ATOM 641 C C . SER A 1 87 ? 18.159 -2.494 -7.098 1.00 88.69 87 SE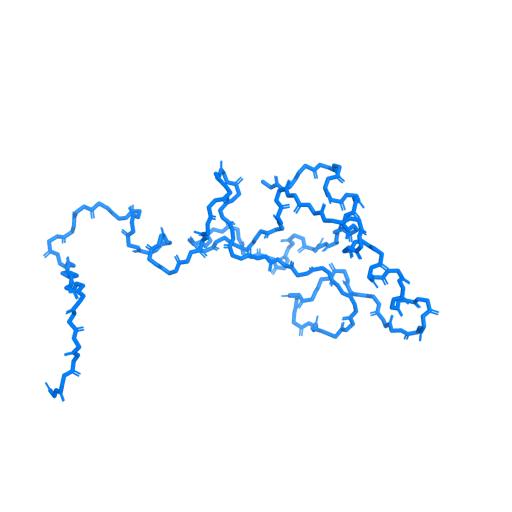R A C 1
ATOM 643 O O . SER A 1 87 ? 19.070 -2.883 -6.362 1.00 88.69 87 SER A O 1
ATOM 645 N N . LEU A 1 88 ? 18.075 -2.887 -8.373 1.00 93.44 88 LEU A N 1
ATOM 646 C CA . LEU A 1 88 ? 19.049 -3.783 -8.980 1.00 93.44 88 LEU A CA 1
ATOM 647 C C . LEU A 1 88 ? 20.317 -3.010 -9.369 1.00 93.44 88 LEU A C 1
ATOM 649 O O . LEU A 1 88 ? 20.225 -1.906 -9.907 1.00 93.44 88 LEU A O 1
ATOM 653 N N . PRO A 1 89 ? 21.515 -3.595 -9.181 1.00 94.00 89 PRO A N 1
ATOM 654 C CA . PRO A 1 89 ? 22.718 -3.048 -9.797 1.00 94.00 89 PRO A CA 1
ATOM 655 C C . PRO A 1 89 ? 22.599 -3.113 -11.326 1.00 94.00 89 PRO A C 1
ATOM 657 O O . PRO A 1 89 ? 21.732 -3.808 -11.862 1.00 94.00 89 PRO A O 1
ATOM 660 N N . LEU A 1 90 ? 23.510 -2.453 -12.045 1.00 93.19 90 LEU A N 1
ATOM 661 C CA . LEU A 1 90 ? 23.600 -2.633 -13.492 1.00 93.19 90 LEU A CA 1
ATOM 662 C C . LEU A 1 90 ? 23.796 -4.124 -13.814 1.00 93.19 90 LEU A C 1
ATOM 664 O O . LEU A 1 90 ? 24.724 -4.762 -13.314 1.00 93.19 90 LEU A O 1
ATOM 668 N N . ARG A 1 91 ? 22.915 -4.680 -14.648 1.00 96.69 91 ARG A N 1
ATOM 669 C CA . ARG A 1 91 ? 22.937 -6.088 -15.053 1.00 96.69 91 ARG A CA 1
ATOM 670 C C . ARG A 1 91 ? 23.078 -6.189 -16.562 1.00 96.69 91 ARG A C 1
ATOM 672 O O . ARG A 1 91 ? 22.209 -5.728 -17.292 1.00 96.69 91 ARG A O 1
ATOM 679 N N . ALA A 1 92 ? 24.136 -6.849 -17.030 1.00 97.25 92 ALA A N 1
ATOM 680 C CA . ALA A 1 92 ? 24.390 -7.030 -18.462 1.00 97.25 92 ALA A CA 1
ATOM 681 C C . ALA A 1 92 ? 23.288 -7.834 -19.183 1.00 97.25 92 ALA A C 1
ATOM 683 O O . ALA A 1 92 ? 23.148 -7.735 -20.397 1.00 97.25 92 ALA A O 1
ATOM 684 N N . ASN A 1 93 ? 22.496 -8.616 -18.442 1.00 97.25 93 ASN A N 1
ATOM 685 C CA . ASN A 1 93 ? 21.402 -9.433 -18.964 1.00 97.25 93 ASN A CA 1
ATOM 686 C C . ASN A 1 93 ? 20.008 -8.784 -18.838 1.00 97.25 93 ASN A C 1
ATOM 688 O O . ASN A 1 93 ? 19.013 -9.473 -19.045 1.00 97.25 93 ASN A O 1
ATOM 692 N N . LEU A 1 94 ? 19.911 -7.497 -18.480 1.00 97.19 94 LEU A N 1
ATOM 693 C CA . LEU A 1 94 ? 18.639 -6.777 -18.367 1.00 97.19 94 LEU A CA 1
ATOM 694 C C . LEU A 1 94 ? 18.679 -5.484 -19.191 1.00 97.19 94 LEU A C 1
ATOM 696 O O . LEU A 1 94 ? 19.352 -4.526 -18.819 1.00 97.19 94 LEU A O 1
ATOM 700 N N . ALA A 1 95 ? 17.920 -5.447 -20.286 1.00 96.25 95 ALA A N 1
ATOM 701 C CA . ALA A 1 95 ? 17.735 -4.257 -21.114 1.00 96.25 95 ALA A CA 1
ATOM 702 C C . ALA A 1 95 ? 16.334 -3.666 -20.896 1.00 96.25 95 ALA A C 1
ATOM 704 O O . ALA A 1 95 ? 15.342 -4.394 -20.907 1.00 96.25 95 ALA A O 1
ATOM 705 N N . ILE A 1 96 ? 16.247 -2.346 -20.711 1.00 94.88 96 ILE A N 1
ATOM 706 C CA . ILE A 1 96 ? 14.984 -1.625 -20.497 1.00 94.88 96 ILE A CA 1
ATOM 707 C C . ILE A 1 96 ? 14.891 -0.508 -21.533 1.00 94.88 96 ILE A C 1
ATOM 709 O O . ILE A 1 96 ? 15.696 0.421 -21.511 1.00 94.88 96 ILE A O 1
ATOM 713 N N . LEU A 1 97 ? 13.902 -0.597 -22.424 1.00 97.00 97 LEU A N 1
ATOM 714 C CA . LEU A 1 97 ? 13.629 0.409 -23.449 1.00 97.00 97 LEU A CA 1
ATOM 715 C C . LEU A 1 97 ? 12.336 1.168 -23.101 1.00 97.00 97 LEU A C 1
ATOM 717 O O . LEU A 1 97 ? 11.245 0.685 -23.412 1.00 97.00 97 LEU A O 1
ATOM 721 N N . PRO A 1 98 ? 12.418 2.326 -22.422 1.00 96.19 98 PRO A N 1
ATOM 722 C CA . PRO A 1 98 ? 11.244 3.154 -22.174 1.00 96.19 98 PRO A CA 1
ATOM 723 C C . PRO A 1 98 ? 10.767 3.825 -23.470 1.00 96.19 98 PRO A C 1
ATOM 725 O O . PRO A 1 98 ? 11.518 3.941 -24.435 1.00 96.19 98 PRO A O 1
ATOM 728 N N . ASN A 1 99 ? 9.527 4.324 -23.469 1.00 97.75 99 ASN A N 1
ATOM 729 C CA . ASN A 1 99 ? 8.923 5.052 -24.597 1.00 97.75 99 ASN A CA 1
ATOM 730 C C . ASN A 1 99 ? 8.863 4.256 -25.914 1.00 97.75 99 ASN A C 1
ATOM 732 O O . ASN A 1 99 ? 8.874 4.840 -26.995 1.00 97.75 99 ASN A O 1
ATOM 736 N N . ALA A 1 100 ? 8.783 2.930 -25.826 1.00 98.12 100 ALA A N 1
ATOM 737 C CA . ALA A 1 100 ? 8.604 2.054 -26.972 1.00 98.12 100 ALA A CA 1
ATOM 738 C C . ALA A 1 100 ? 7.294 1.273 -26.840 1.00 98.12 100 ALA A C 1
ATOM 740 O O . ALA A 1 100 ? 7.018 0.662 -25.808 1.00 98.12 100 ALA A O 1
ATOM 741 N N . THR A 1 101 ? 6.492 1.281 -27.901 1.00 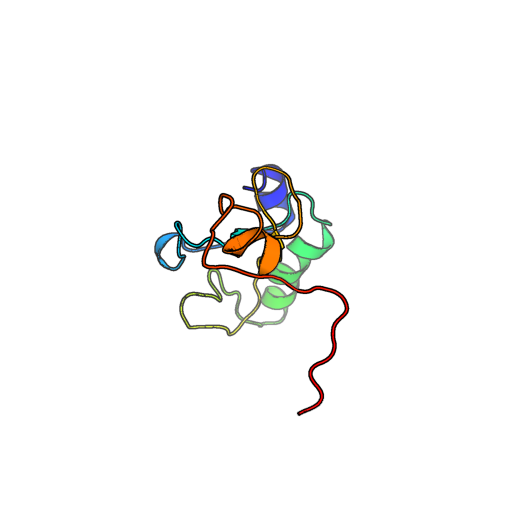98.19 101 THR A N 1
ATOM 742 C CA . THR A 1 101 ? 5.274 0.474 -28.010 1.00 98.19 101 THR A CA 1
ATOM 743 C C . THR A 1 101 ? 5.569 -0.747 -28.874 1.00 98.19 101 THR A C 1
ATOM 745 O O . THR A 1 101 ? 6.066 -0.613 -29.991 1.00 98.19 101 THR A O 1
ATOM 748 N N . VAL A 1 102 ? 5.265 -1.944 -28.368 1.00 97.38 102 VAL A N 1
ATOM 749 C CA . VAL A 1 102 ? 5.393 -3.192 -29.137 1.00 97.38 102 VAL A CA 1
ATOM 750 C C . VAL A 1 102 ? 4.326 -3.213 -30.236 1.00 97.38 102 VAL A C 1
ATOM 752 O O . VAL A 1 102 ? 3.168 -2.914 -29.955 1.00 97.38 102 VAL A O 1
ATOM 755 N N . THR A 1 103 ? 4.698 -3.549 -31.478 1.00 97.06 103 THR A N 1
ATOM 756 C CA . THR A 1 103 ? 3.769 -3.526 -32.630 1.00 97.06 103 THR A CA 1
ATOM 757 C C . THR A 1 103 ? 3.490 -4.900 -33.239 1.00 97.06 103 THR A C 1
ATOM 759 O O . THR A 1 103 ? 2.361 -5.138 -33.661 1.00 97.06 103 THR A O 1
ATOM 762 N N . ARG A 1 104 ? 4.488 -5.788 -33.302 1.00 89.81 104 ARG A N 1
ATOM 763 C CA . ARG A 1 104 ? 4.412 -7.180 -33.776 1.00 89.81 104 ARG A CA 1
ATOM 764 C C . ARG A 1 104 ? 5.738 -7.889 -33.527 1.00 89.81 104 ARG A C 1
ATOM 766 O O . ARG A 1 104 ? 6.752 -7.162 -33.418 1.00 89.81 104 ARG A O 1
#

Mean predicted aligned error: 3.35 Å

InterPro domains:
  IPR027424 Glucose Oxidase, domain 2 [G3DSA:4.10.450.10] (69-87)
  IPR036188 FAD/NAD(P)-binding domain superfamily [G3DSA:3.50.50.60] (88-104)

Sequence (104 aa):
PPSSDIQAEAGIQFVASSRGTNGPVHATYPGFTLPVVGNWTQTLGSIGVAVNDDAYNGDTYGAFIATSSINPSNWTRSYARSAYIDSLPLRANLAILPNATVTR

Secondary structure (DSSP, 8-state):
---HHHHHHTT----GGGS-SS-SS-EE--S---HHHHHHHHHHHHTTPPB-S-TTSS---SB-PPPEEB-TTT--B--HHHHHTTTSPP-TT----TT-----

Organism: NCBI:txid2498619

Foldseek 3Di:
DADPVQCVLQVQAADPVLDDDPALFDFAAANDDDSVNNVQQVVQVVVPWDRDRHCRSVNVGGDHDGTARADPVPRDGRDDCNRPPPPDDDDPPDDDDPPDDDDD